Protein AF-A0A654M4S4-F1 (afdb_monomer)

Solvent-accessible surface area (backbone atoms only — not comparable to full-atom values): 3057 Å² total; per-residue (Å²): 134,86,45,72,25,20,28,39,35,26,76,74,83,65,50,62,52,91,55,80,26,50,67,68,58,30,54,49,54,49,49,54,49,34,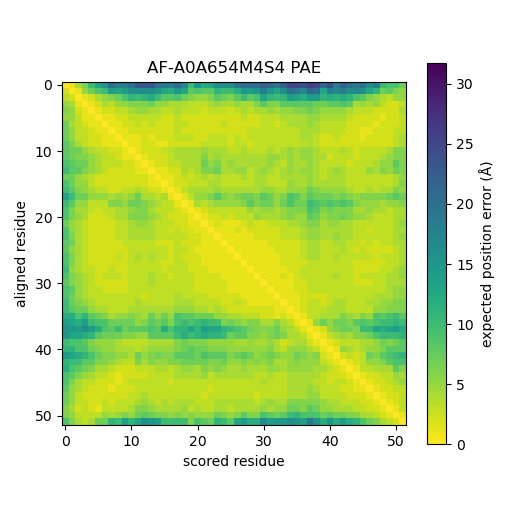75,76,26,97,86,41,50,72,92,39,47,44,82,44,80,41,84,92

Sequence (52 aa):
MVGWSYIVICEKCGYISTEKLPEENAKQLLHEHEEGSEACTTGHIKLMKVRT

Radius of gyration: 10.95 Å; Cα contacts (8 Å, |Δi|>4): 80; chains: 1; bounding box: 30×16×28 Å

Mean predicted aligned error: 4.53 Å

Structure (mmCIF, N/CA/C/O backbone):
data_AF-A0A654M4S4-F1
#
_entry.id   AF-A0A654M4S4-F1
#
loop_
_atom_site.group_PDB
_atom_site.id
_atom_site.type_symbol
_atom_site.label_atom_id
_atom_site.label_alt_id
_atom_site.label_comp_id
_atom_site.label_asym_id
_atom_site.label_entity_id
_atom_site.label_seq_id
_atom_site.pdbx_PDB_ins_code
_atom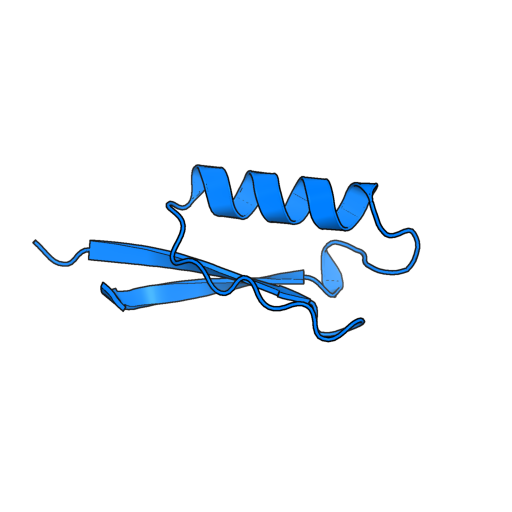_site.Cartn_x
_atom_site.Cartn_y
_atom_site.Cartn_z
_atom_site.occupancy
_atom_site.B_iso_or_equiv
_atom_site.auth_seq_id
_atom_site.auth_comp_id
_atom_site.auth_asym_id
_atom_site.auth_atom_id
_atom_site.pdbx_PDB_model_num
ATOM 1 N N . MET A 1 1 ? -18.702 0.936 16.760 1.00 55.84 1 MET A N 1
ATOM 2 C CA . MET A 1 1 ? -17.581 1.733 16.215 1.00 55.84 1 MET A CA 1
ATOM 3 C C . MET A 1 1 ? -17.329 1.236 14.805 1.00 55.84 1 MET A C 1
ATOM 5 O O . MET A 1 1 ? -17.277 0.029 14.632 1.00 55.84 1 MET A O 1
ATOM 9 N N . VAL A 1 2 ? -17.286 2.114 13.801 1.00 67.12 2 VAL A N 1
ATOM 10 C CA . VAL A 1 2 ? -16.941 1.698 12.432 1.00 67.12 2 VAL A CA 1
ATOM 11 C C . VAL A 1 2 ? -15.422 1.630 12.349 1.00 67.12 2 VAL A C 1
ATOM 13 O O . VAL A 1 2 ? -14.770 2.663 12.505 1.00 67.12 2 VAL A O 1
ATOM 16 N N . GLY A 1 3 ? -14.881 0.426 12.165 1.00 79.19 3 GLY A N 1
ATOM 17 C CA . GLY A 1 3 ? -13.463 0.233 11.902 1.00 79.19 3 GLY A CA 1
ATOM 18 C C . GLY A 1 3 ? -13.150 0.698 10.486 1.00 79.19 3 GLY A C 1
ATOM 19 O O . GLY A 1 3 ? -13.904 0.437 9.546 1.00 79.19 3 GLY A O 1
ATOM 20 N N . TRP A 1 4 ? -12.058 1.432 10.335 1.00 84.81 4 TRP A N 1
ATOM 21 C CA . TRP A 1 4 ? -11.491 1.714 9.027 1.00 84.81 4 TRP A CA 1
ATOM 22 C C . TRP A 1 4 ? -10.123 1.069 8.969 1.00 84.81 4 TRP A C 1
ATOM 24 O O . TRP A 1 4 ? -9.327 1.188 9.899 1.00 84.81 4 TRP A O 1
ATOM 34 N N . SER A 1 5 ? -9.863 0.403 7.861 1.00 90.75 5 SER A N 1
ATOM 35 C CA . SER A 1 5 ? -8.575 -0.189 7.551 1.00 90.75 5 SER A CA 1
ATOM 36 C C . SER A 1 5 ? -8.160 0.258 6.156 1.00 90.75 5 SER A C 1
ATOM 38 O O . SER A 1 5 ? -8.949 0.839 5.411 1.00 90.75 5 SER A O 1
ATOM 40 N N . TYR A 1 6 ? -6.918 -0.001 5.797 1.00 91.62 6 TYR A N 1
ATOM 41 C CA . TYR A 1 6 ? -6.334 0.347 4.520 1.00 91.62 6 TYR A CA 1
ATOM 42 C C . TYR A 1 6 ? -5.700 -0.891 3.903 1.00 91.62 6 TYR A C 1
ATOM 44 O O . TYR A 1 6 ? -5.193 -1.763 4.605 1.00 91.62 6 TYR A O 1
ATOM 52 N N . ILE A 1 7 ? -5.746 -0.956 2.581 1.00 91.00 7 ILE A N 1
ATOM 53 C CA . ILE A 1 7 ? -5.018 -1.938 1.782 1.00 91.00 7 ILE A CA 1
ATOM 54 C C . ILE A 1 7 ? -4.118 -1.186 0.803 1.00 91.00 7 ILE A C 1
ATOM 56 O O . ILE A 1 7 ? -4.469 -0.098 0.335 1.00 91.00 7 ILE A O 1
ATOM 60 N N . VAL A 1 8 ? -2.956 -1.760 0.506 1.00 90.81 8 VAL A N 1
ATOM 61 C CA . VAL A 1 8 ? -1.997 -1.215 -0.462 1.00 90.81 8 VAL A CA 1
ATOM 62 C C . VAL A 1 8 ? -2.202 -1.905 -1.801 1.00 90.81 8 VAL A C 1
ATOM 64 O O . VAL A 1 8 ? -2.246 -3.132 -1.851 1.00 90.81 8 VAL A O 1
ATOM 67 N N . ILE A 1 9 ? -2.331 -1.136 -2.878 1.00 90.75 9 ILE A N 1
ATOM 68 C CA . ILE A 1 9 ? -2.477 -1.659 -4.239 1.00 90.75 9 ILE A CA 1
ATOM 69 C C . ILE A 1 9 ? -1.441 -0.997 -5.136 1.00 90.75 9 ILE A C 1
ATOM 71 O O . ILE A 1 9 ? -1.396 0.224 -5.199 1.00 90.75 9 ILE A O 1
ATOM 75 N N . CYS A 1 10 ? -0.649 -1.775 -5.863 1.00 90.94 10 CYS A N 1
ATOM 76 C CA . CYS A 1 10 ? 0.249 -1.283 -6.897 1.00 90.94 10 CYS A CA 1
ATOM 77 C C . CYS A 1 10 ? -0.312 -1.620 -8.279 1.00 90.94 10 CYS A C 1
ATOM 79 O O . CYS A 1 10 ? -0.353 -2.782 -8.687 1.00 90.94 10 CYS A O 1
ATOM 81 N N . GLU A 1 11 ? -0.706 -0.600 -9.036 1.00 88.50 11 GLU A N 1
ATOM 82 C CA . GLU A 1 11 ? -1.264 -0.763 -10.386 1.00 88.50 11 GLU A CA 1
ATOM 83 C C . GLU A 1 11 ? -0.204 -1.171 -11.421 1.00 88.50 11 GLU A C 1
ATOM 85 O O . GLU A 1 11 ? -0.542 -1.625 -12.511 1.00 88.50 11 GLU A O 1
ATOM 90 N N . LYS A 1 12 ? 1.086 -1.030 -11.090 1.00 88.00 12 LYS A N 1
ATOM 91 C CA . LYS A 1 12 ? 2.195 -1.351 -11.995 1.00 88.00 12 LYS A CA 1
ATOM 92 C C . LYS A 1 12 ? 2.508 -2.841 -12.045 1.00 88.00 12 LYS A C 1
ATOM 94 O O . LYS A 1 12 ? 2.627 -3.399 -13.131 1.00 88.00 12 LYS A O 1
ATOM 99 N N . CYS A 1 13 ? 2.684 -3.461 -10.880 1.00 88.12 13 CYS A N 1
ATOM 100 C CA . CYS A 1 13 ? 3.042 -4.876 -10.757 1.00 88.12 13 CYS A CA 1
ATOM 101 C C . CYS A 1 13 ? 1.846 -5.767 -10.390 1.00 88.12 13 CYS A C 1
ATOM 103 O O . CYS A 1 13 ? 1.977 -6.987 -10.386 1.00 88.12 13 CYS A O 1
ATOM 105 N N . GLY A 1 14 ? 0.686 -5.174 -10.084 1.00 86.56 14 GLY A N 1
ATOM 106 C CA . GLY A 1 14 ? -0.502 -5.902 -9.640 1.00 86.56 14 GLY A CA 1
ATOM 107 C C . GLY A 1 14 ? -0.435 -6.362 -8.181 1.00 86.56 14 GLY A C 1
ATOM 108 O O . GLY A 1 14 ? -1.234 -7.203 -7.777 1.00 86.56 14 GLY A O 1
ATOM 109 N N . TYR A 1 15 ? 0.503 -5.838 -7.386 1.00 87.62 15 TYR A N 1
ATOM 110 C CA . TYR A 1 15 ? 0.590 -6.139 -5.959 1.00 87.62 15 TYR A CA 1
ATOM 111 C C . TYR A 1 15 ? -0.651 -5.625 -5.226 1.00 87.62 15 TYR A C 1
ATOM 113 O O . TYR A 1 15 ? -1.042 -4.471 -5.385 1.00 87.62 15 TYR A O 1
ATOM 121 N N . ILE A 1 16 ? -1.262 -6.474 -4.403 1.00 89.31 16 ILE A N 1
ATOM 122 C CA . ILE A 1 16 ? -2.406 -6.121 -3.562 1.00 89.31 16 ILE A CA 1
ATOM 123 C C . ILE A 1 16 ? -2.143 -6.707 -2.181 1.00 89.31 16 ILE A C 1
ATOM 125 O O . ILE A 1 16 ? -1.988 -7.919 -2.037 1.00 89.31 16 ILE A O 1
ATOM 129 N N . SER A 1 17 ? -2.118 -5.852 -1.163 1.00 86.19 17 SER A N 1
ATOM 130 C CA . SER A 1 17 ? -2.071 -6.303 0.221 1.00 86.19 17 SER A CA 1
ATOM 131 C C . SER A 1 17 ? -3.387 -7.004 0.556 1.00 86.19 17 SER A C 1
ATOM 133 O O . SER A 1 17 ? -4.469 -6.419 0.463 1.00 86.19 17 SER A O 1
ATOM 135 N N . THR A 1 18 ? -3.296 -8.282 0.911 1.00 80.06 18 THR A N 1
ATOM 136 C CA . THR A 1 18 ? -4.445 -9.118 1.285 1.00 80.06 18 THR A CA 1
ATOM 137 C C . THR A 1 18 ? -4.949 -8.822 2.695 1.00 80.06 18 THR A C 1
ATOM 139 O O . THR A 1 18 ? -6.052 -9.233 3.055 1.00 80.06 18 THR A O 1
ATOM 142 N N . GLU A 1 19 ? -4.154 -8.115 3.497 1.00 84.56 19 GLU A N 1
ATOM 143 C CA . GLU A 1 19 ? -4.466 -7.800 4.884 1.00 84.56 19 GLU A CA 1
ATOM 144 C C . GLU A 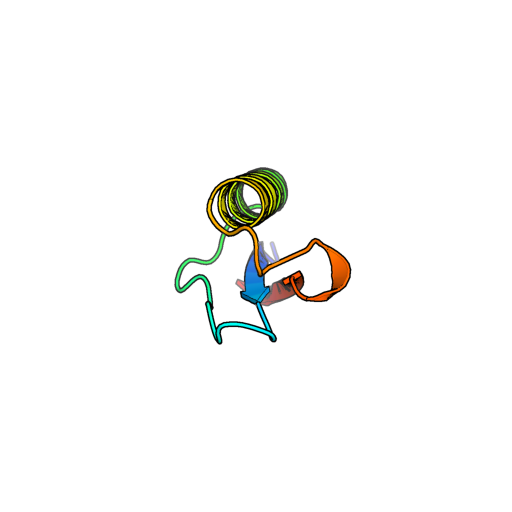1 19 ? -5.020 -6.384 5.027 1.00 84.56 19 GLU A C 1
ATOM 146 O O . GLU A 1 19 ? -4.562 -5.428 4.404 1.00 84.56 19 GLU A O 1
ATOM 151 N N . LYS A 1 20 ? -6.033 -6.251 5.885 1.00 88.56 20 LYS A N 1
ATOM 152 C CA . LYS A 1 20 ? -6.619 -4.960 6.239 1.00 88.56 20 LYS A CA 1
ATOM 153 C C . LYS A 1 20 ? -5.766 -4.327 7.332 1.00 88.56 20 LYS A C 1
ATOM 155 O O . LYS A 1 20 ? -5.889 -4.682 8.501 1.00 88.56 20 LYS A O 1
ATOM 160 N N . LEU A 1 21 ? -4.916 -3.388 6.945 1.00 88.88 21 LEU A N 1
ATOM 161 C CA . LEU A 1 21 ? -3.930 -2.774 7.825 1.00 88.88 21 LEU A CA 1
ATOM 162 C C . LEU A 1 21 ? -4.458 -1.468 8.440 1.00 88.88 21 LEU A C 1
ATOM 164 O O . LEU A 1 21 ? -5.272 -0.775 7.824 1.00 88.88 21 LEU A O 1
ATOM 168 N N . PRO A 1 22 ? -4.019 -1.080 9.646 1.00 90.00 22 PRO A N 1
ATOM 169 C CA . PRO A 1 22 ? -4.163 0.300 10.098 1.00 90.00 22 PRO A CA 1
ATOM 170 C C . PRO A 1 22 ? -3.361 1.244 9.187 1.00 90.00 22 PRO A C 1
ATOM 172 O O . PRO A 1 22 ? -2.452 0.819 8.474 1.00 90.00 22 PRO A O 1
ATOM 175 N N . GLU A 1 23 ? -3.702 2.535 9.201 1.00 88.31 23 GLU A N 1
ATOM 176 C CA . GLU A 1 23 ? -3.114 3.524 8.283 1.00 88.31 23 GLU A CA 1
ATOM 177 C C . GLU A 1 23 ? -1.580 3.566 8.347 1.00 88.31 23 GLU A C 1
ATOM 179 O O . GLU A 1 23 ? -0.923 3.627 7.310 1.00 88.31 23 GLU A O 1
ATOM 184 N N . GLU A 1 24 ? -1.014 3.504 9.553 1.00 90.31 24 GLU A N 1
ATOM 185 C CA . GLU A 1 24 ? 0.435 3.552 9.772 1.00 90.31 24 GLU A CA 1
ATOM 186 C C . GLU A 1 24 ? 1.140 2.352 9.131 1.00 90.31 24 GLU A C 1
ATOM 188 O O . GLU A 1 24 ? 2.066 2.533 8.341 1.00 90.31 24 GLU A O 1
ATOM 193 N N . ASN A 1 25 ? 0.632 1.139 9.360 1.00 91.31 25 ASN A N 1
ATOM 194 C CA . ASN A 1 25 ? 1.190 -0.069 8.755 1.00 91.31 25 ASN A CA 1
ATOM 195 C C . ASN A 1 25 ? 1.025 -0.066 7.231 1.00 91.31 25 ASN A C 1
ATOM 197 O O . ASN A 1 25 ? 1.919 -0.513 6.524 1.00 91.31 25 ASN A O 1
ATOM 201 N N . ALA A 1 26 ? -0.092 0.448 6.704 1.00 89.38 26 ALA A N 1
ATOM 202 C CA . ALA A 1 26 ? -0.299 0.524 5.259 1.00 89.38 26 ALA A CA 1
ATOM 203 C C . ALA A 1 26 ? 0.693 1.492 4.587 1.00 89.38 26 ALA A C 1
ATOM 205 O O . ALA A 1 26 ? 1.181 1.210 3.494 1.00 89.38 26 ALA A O 1
ATOM 206 N N . LYS A 1 27 ? 1.033 2.609 5.249 1.00 89.88 27 LYS A N 1
ATOM 207 C CA . LYS A 1 27 ? 2.083 3.534 4.789 1.00 89.88 27 LYS A CA 1
ATOM 208 C C . LYS A 1 27 ? 3.467 2.890 4.828 1.00 89.88 27 LYS A C 1
ATOM 210 O O . LYS A 1 27 ? 4.230 3.069 3.885 1.00 89.88 27 LYS A O 1
ATOM 215 N N . GLN A 1 28 ? 3.772 2.131 5.879 1.00 91.56 28 GLN A N 1
ATOM 216 C CA . GLN A 1 28 ? 5.035 1.402 5.971 1.00 91.56 28 GLN A CA 1
ATOM 217 C C . GLN A 1 28 ? 5.157 0.361 4.852 1.00 91.56 28 GLN A C 1
ATOM 219 O O . GLN A 1 28 ? 6.147 0.363 4.131 1.00 91.56 28 GLN A O 1
ATOM 224 N N . LEU A 1 29 ? 4.111 -0.437 4.628 1.00 89.25 29 LEU A N 1
ATOM 225 C CA . LEU A 1 29 ? 4.079 -1.450 3.571 1.00 89.25 29 LEU A CA 1
ATOM 226 C C . LEU A 1 29 ? 4.244 -0.837 2.170 1.00 89.25 29 LEU A C 1
ATOM 228 O O . LEU A 1 29 ? 4.867 -1.426 1.292 1.00 89.25 29 LEU A O 1
ATOM 232 N N . LEU A 1 30 ? 3.669 0.351 1.957 1.00 88.69 30 LEU A N 1
ATOM 233 C CA . LEU A 1 30 ? 3.855 1.124 0.732 1.00 88.69 30 LEU A CA 1
ATOM 234 C C . LEU A 1 30 ? 5.322 1.523 0.549 1.00 88.69 30 LEU A C 1
ATOM 236 O O . LEU A 1 30 ? 5.841 1.367 -0.553 1.00 88.69 30 LEU A O 1
ATOM 240 N N . HIS A 1 31 ? 5.982 2.003 1.606 1.00 89.00 31 HIS A N 1
ATOM 241 C CA . HIS A 1 31 ? 7.396 2.376 1.556 1.00 89.00 31 HIS A CA 1
ATOM 242 C C . HIS A 1 31 ? 8.294 1.161 1.304 1.00 89.00 31 HIS A C 1
ATOM 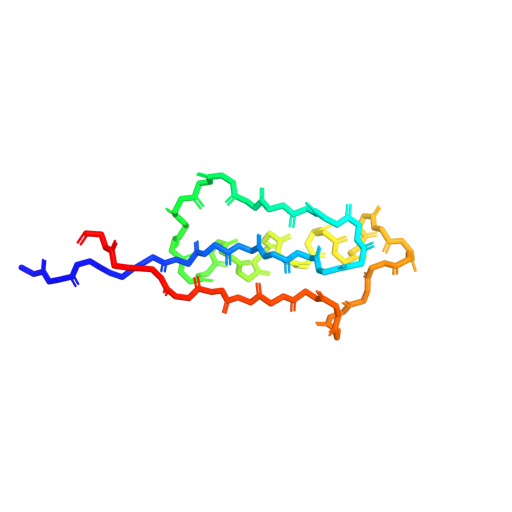244 O O . HIS A 1 31 ? 9.126 1.204 0.408 1.00 89.00 31 HIS A O 1
ATOM 250 N N . GLU A 1 32 ? 8.051 0.042 1.991 1.00 89.31 32 GLU A N 1
ATOM 251 C CA . GLU A 1 32 ? 8.779 -1.212 1.757 1.00 89.31 32 GLU A CA 1
ATOM 252 C C . GLU A 1 32 ? 8.600 -1.722 0.319 1.00 89.31 32 GLU A C 1
ATOM 254 O O . GLU A 1 32 ? 9.544 -2.221 -0.292 1.00 89.31 32 GLU A O 1
ATOM 259 N N . HIS A 1 33 ? 7.397 -1.584 -0.250 1.00 87.38 33 HIS A N 1
ATOM 260 C CA . HIS A 1 33 ? 7.143 -1.966 -1.638 1.00 87.38 33 HIS A CA 1
ATOM 261 C C . HIS A 1 33 ? 7.849 -1.046 -2.641 1.00 87.38 33 HIS A C 1
ATOM 263 O O . HIS A 1 33 ? 8.320 -1.521 -3.673 1.00 87.38 33 HIS A O 1
ATOM 269 N N . GLU A 1 34 ? 7.916 0.253 -2.351 1.00 87.44 34 GLU A N 1
ATOM 270 C CA . GLU A 1 34 ? 8.651 1.232 -3.154 1.00 87.44 34 GLU A CA 1
ATOM 271 C C . GLU A 1 34 ? 10.165 0.984 -3.101 1.00 87.44 34 GLU A C 1
ATOM 273 O O . GLU A 1 34 ? 10.809 0.910 -4.145 1.00 87.44 34 GLU A O 1
ATOM 278 N N . GLU A 1 35 ? 10.729 0.781 -1.908 1.00 87.31 35 GLU A N 1
ATOM 279 C CA . GLU A 1 35 ? 12.156 0.483 -1.736 1.00 87.31 35 GLU A CA 1
ATOM 280 C C . GLU A 1 35 ? 12.544 -0.874 -2.338 1.00 87.31 35 GLU A C 1
ATOM 282 O O . GLU A 1 35 ? 13.613 -1.017 -2.930 1.00 87.31 35 GLU A O 1
ATOM 287 N N . GLY A 1 36 ? 11.674 -1.880 -2.216 1.00 82.06 36 GLY A N 1
ATOM 288 C CA . GLY A 1 36 ? 11.926 -3.232 -2.714 1.00 82.06 36 GLY A CA 1
ATOM 289 C C . GLY A 1 36 ? 11.747 -3.403 -4.224 1.00 82.06 36 GLY A C 1
ATOM 290 O O . GLY A 1 36 ? 12.081 -4.462 -4.758 1.00 82.06 36 GLY A O 1
ATOM 291 N N . SER A 1 37 ? 11.205 -2.406 -4.928 1.00 76.69 37 SER A N 1
ATOM 292 C CA . SER A 1 37 ? 10.869 -2.532 -6.344 1.00 76.69 37 SER A CA 1
ATOM 293 C C . SER A 1 37 ? 11.245 -1.279 -7.133 1.00 76.69 37 SER A C 1
ATOM 295 O O . SER A 1 37 ? 10.446 -0.358 -7.261 1.00 76.69 37 SER A O 1
ATOM 297 N N . GLU A 1 38 ? 1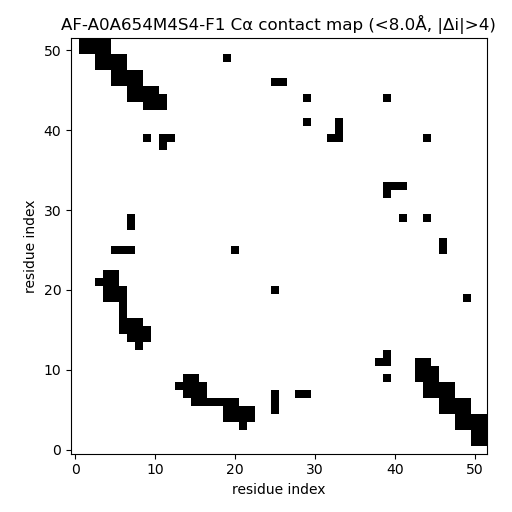2.389 -1.320 -7.823 1.00 73.88 38 GLU A N 1
ATOM 298 C CA . GLU A 1 38 ? 12.887 -0.229 -8.688 1.00 73.88 38 GLU A CA 1
ATOM 299 C C . GLU A 1 38 ? 11.881 0.228 -9.768 1.00 73.88 38 GLU A C 1
ATOM 301 O O . GLU A 1 38 ? 11.932 1.357 -10.251 1.00 73.88 38 GLU A O 1
ATOM 306 N N . ALA A 1 39 ? 10.939 -0.640 -10.155 1.00 78.06 39 ALA A N 1
ATOM 307 C CA . ALA A 1 39 ? 9.905 -0.338 -11.146 1.00 78.06 39 ALA A CA 1
ATOM 308 C C . ALA A 1 39 ? 8.605 0.257 -10.561 1.00 78.06 39 ALA A C 1
ATOM 310 O O . ALA A 1 39 ? 7.774 0.779 -11.317 1.00 78.06 39 ALA A O 1
ATOM 311 N N . CYS A 1 40 ? 8.392 0.158 -9.246 1.00 83.69 40 CYS A N 1
ATOM 312 C CA . CYS A 1 40 ? 7.161 0.582 -8.579 1.00 83.69 40 CYS A CA 1
ATOM 313 C C . CYS A 1 40 ? 7.437 1.850 -7.774 1.00 83.69 40 CYS A C 1
ATOM 315 O O . CYS A 1 40 ? 8.067 1.805 -6.732 1.00 83.69 40 CYS A O 1
ATOM 317 N N . THR A 1 41 ? 6.948 2.986 -8.259 1.00 81.50 41 THR A N 1
ATOM 318 C CA . THR A 1 41 ? 7.068 4.278 -7.578 1.00 81.50 41 THR A CA 1
ATOM 319 C C . THR A 1 41 ? 5.779 4.616 -6.832 1.00 81.50 41 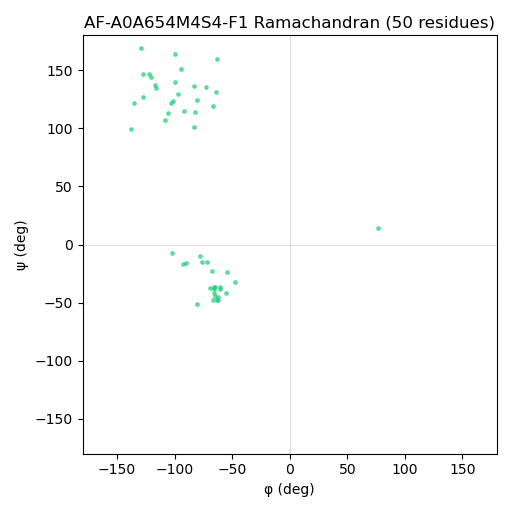THR A C 1
ATOM 321 O O . THR A 1 41 ? 4.718 4.074 -7.160 1.00 81.50 41 THR A O 1
ATOM 324 N N . THR A 1 42 ? 5.828 5.574 -5.899 1.00 77.50 42 THR A N 1
ATOM 325 C CA . THR A 1 42 ? 4.656 6.073 -5.149 1.00 77.50 42 THR A CA 1
ATOM 326 C C . THR A 1 42 ? 3.460 6.397 -6.046 1.00 77.50 42 THR A C 1
ATOM 328 O O . THR A 1 42 ? 2.318 6.227 -5.643 1.00 77.50 42 THR A O 1
ATOM 331 N N . GLY A 1 43 ? 3.700 6.846 -7.284 1.00 82.31 43 GLY A N 1
ATOM 332 C CA . GLY A 1 43 ? 2.640 7.172 -8.243 1.00 82.31 43 GLY A CA 1
ATOM 333 C C . GLY A 1 43 ? 1.834 5.964 -8.736 1.00 82.31 43 GLY A C 1
ATOM 334 O O . GLY A 1 43 ? 0.699 6.132 -9.178 1.00 82.31 43 GLY A O 1
ATOM 335 N N . HIS A 1 44 ? 2.392 4.756 -8.655 1.00 86.94 44 HIS A N 1
ATOM 336 C CA . HIS A 1 44 ? 1.710 3.510 -9.010 1.00 86.94 44 HIS A CA 1
ATOM 337 C C . HIS A 1 44 ? 1.030 2.840 -7.812 1.00 86.94 44 HIS A C 1
ATOM 339 O O . HIS A 1 44 ? 0.192 1.956 -8.006 1.00 86.94 44 HIS A O 1
ATOM 345 N N . ILE A 1 45 ? 1.406 3.224 -6.590 1.00 89.19 45 ILE A N 1
ATOM 346 C CA . ILE A 1 45 ? 0.946 2.593 -5.357 1.00 89.19 45 ILE A CA 1
ATOM 347 C C . ILE A 1 45 ? -0.145 3.461 -4.726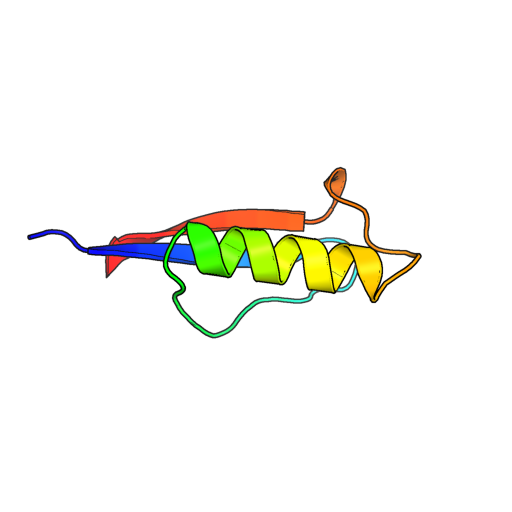 1.00 89.19 45 ILE A C 1
ATOM 349 O O . ILE A 1 45 ? 0.046 4.638 -4.437 1.00 89.19 45 ILE A O 1
ATOM 353 N N . LYS A 1 46 ? -1.314 2.874 -4.490 1.00 90.12 46 LYS A N 1
ATOM 354 C CA . LYS A 1 46 ? -2.486 3.533 -3.919 1.00 90.12 46 LYS A CA 1
ATOM 355 C C . LYS A 1 46 ? -2.858 2.906 -2.583 1.00 90.12 46 LYS A C 1
ATOM 357 O O . LYS A 1 46 ? -2.904 1.684 -2.441 1.00 90.12 46 LYS A O 1
ATOM 362 N N . LEU A 1 47 ? -3.191 3.765 -1.622 1.00 90.06 47 LEU A N 1
ATOM 363 C CA . LEU A 1 47 ? -3.802 3.372 -0.356 1.00 90.06 47 LEU A CA 1
ATOM 364 C C . LEU A 1 47 ? -5.321 3.423 -0.494 1.00 90.06 47 LEU A C 1
ATOM 366 O O . LEU A 1 47 ? -5.912 4.486 -0.683 1.00 90.06 47 LEU A O 1
ATOM 370 N N . MET A 1 48 ? -5.956 2.264 -0.387 1.00 90.56 48 MET A N 1
ATOM 371 C CA . MET A 1 48 ? -7.402 2.123 -0.492 1.00 90.56 48 MET A CA 1
ATOM 372 C C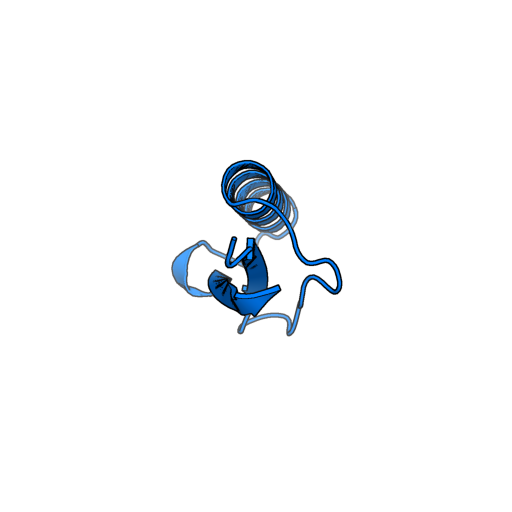 . MET A 1 48 ? -7.999 1.948 0.895 1.00 90.56 48 MET A C 1
ATOM 374 O O . MET A 1 48 ? -7.660 1.011 1.615 1.00 90.56 48 MET A O 1
ATOM 378 N N . LYS A 1 49 ? -8.910 2.848 1.264 1.00 90.75 49 LYS A N 1
ATOM 379 C CA . LYS A 1 49 ? -9.614 2.790 2.542 1.00 90.75 49 LYS A CA 1
ATOM 380 C C . LYS A 1 49 ? -10.770 1.797 2.455 1.00 90.75 49 LYS A C 1
ATOM 382 O O . LYS A 1 49 ? -11.657 1.937 1.616 1.00 90.75 49 LYS A O 1
ATOM 387 N N . VAL A 1 50 ? -10.783 0.820 3.349 1.00 88.38 50 VAL A N 1
ATOM 388 C CA . VAL A 1 50 ? -11.801 -0.226 3.440 1.00 88.38 50 VAL A CA 1
ATOM 389 C C . VAL A 1 50 ? -12.480 -0.190 4.803 1.00 88.38 50 VAL A C 1
ATOM 391 O O . VAL A 1 50 ? -11.864 0.097 5.829 1.00 88.38 50 VAL A O 1
ATOM 394 N N . ARG A 1 51 ? -13.780 -0.471 4.817 1.00 84.25 51 ARG A N 1
ATOM 395 C CA . ARG A 1 51 ? -14.552 -0.572 6.055 1.00 84.25 51 ARG A CA 1
ATOM 396 C C . ARG A 1 51 ? -14.375 -1.968 6.660 1.00 84.25 51 ARG A C 1
ATOM 398 O O . ARG A 1 51 ? -14.401 -2.969 5.931 1.00 84.25 51 ARG A O 1
ATOM 405 N N . THR A 1 52 ? -14.178 -2.020 7.972 1.00 72.19 52 THR A N 1
ATOM 406 C CA . THR A 1 52 ? -14.124 -3.243 8.782 1.00 72.19 52 THR A CA 1
ATOM 407 C C . THR A 1 52 ? -15.363 -3.393 9.648 1.00 7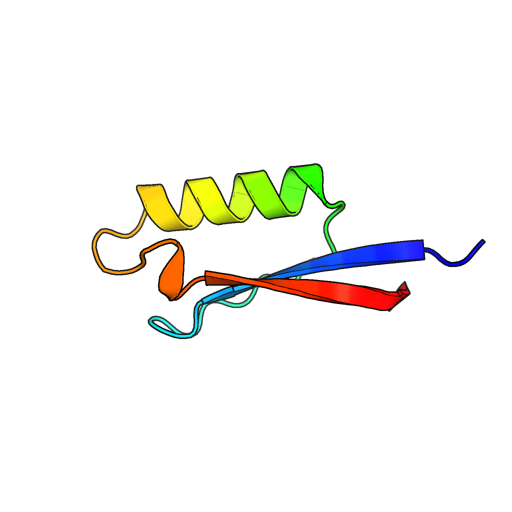2.19 52 THR A C 1
ATOM 409 O O . THR A 1 52 ? -15.937 -2.364 10.086 1.00 72.19 52 THR A O 1
#

Organism: NCBI:txid1353260

Nearest PDB structures (foldseek):
  8v8v-assembly2_C  TM=4.052E-01  e=4.741E+00  Homo sapiens
  8tsb-assembly1_A  TM=3.983E-01  e=6.013E+00  Homo sapiens
  1k25-assembly2_B  TM=4.005E-01  e=8.093E+00  Streptococcus pneumoniae
  3egr-assembly1_B-2  TM=2.786E-01  e=3.523E+00  Cupriavidus pinatubonensis JMP134

Foldseek 3Di:
DKDKFKWKAFQFPGDTRPDGHHPVVRVVVLVVVCVVDVRTHPVRMDIDIDID

pLDDT: mean 85.7, std 6.82, range [55.84, 91.62]

Secondary structure (DSSP, 8-state):
---EEEEEEETTT--B--S-B-HHHHHHHHHHHHHT-TT--TTTEEEEEEE-